Protein AF-A0A0K2L9P5-F1 (afdb_monomer_lite)

Organism: NCBI:txid1074467

Foldseek 3Di:
DPDPDPVNVVLVVLLVDDLVVLVCCLPDPPDPVSVVVSVVSSVSNVVVVVVVCVVVVVDDD

pLDDT: mean 91.7, std 10.03, range [54.03, 98.5]

Sequence (61 aa):
MRKENEFDKMLEKAEKTNLQKLMDESMYNPDPDKRKVYETLYTYALDKRQEKLIRSKEFVI

Structure (mmCIF, N/CA/C/O backbone):
data_AF-A0A0K2L9P5-F1
#
_entry.id   AF-A0A0K2L9P5-F1
#
loop_
_atom_site.group_PDB
_atom_site.id
_atom_site.type_symbol
_atom_site.label_atom_id
_atom_site.label_alt_id
_atom_site.label_comp_id
_atom_site.label_asym_id
_atom_site.label_entity_id
_atom_site.label_seq_id
_atom_site.pdbx_PDB_ins_code
_atom_site.Cartn_x
_atom_site.Cartn_y
_atom_site.Cartn_z
_atom_site.occupancy
_atom_site.B_iso_or_equiv
_atom_site.auth_seq_id
_atom_site.auth_comp_id
_atom_site.auth_asym_id
_atom_site.auth_atom_id
_atom_site.pdbx_PDB_model_num
ATOM 1 N N . MET A 1 1 ? 4.544 -19.023 17.780 1.00 54.03 1 MET A N 1
ATOM 2 C CA . MET A 1 1 ? 4.235 -17.789 17.023 1.00 54.03 1 MET A CA 1
ATOM 3 C C . MET A 1 1 ? 4.225 -18.136 15.544 1.00 54.03 1 MET A C 1
ATOM 5 O O . MET A 1 1 ? 5.179 -18.768 15.102 1.00 54.03 1 MET A O 1
ATOM 9 N N . ARG A 1 2 ? 3.169 -17.797 14.788 1.00 67.12 2 ARG A N 1
ATOM 10 C CA . ARG A 1 2 ? 3.269 -17.813 13.317 1.00 67.12 2 ARG A CA 1
ATOM 11 C C . ARG A 1 2 ? 4.339 -16.787 12.949 1.00 67.12 2 ARG A C 1
ATOM 13 O O . ARG A 1 2 ? 4.279 -15.671 13.450 1.00 67.12 2 ARG A O 1
ATOM 20 N N . LYS A 1 3 ? 5.332 -17.173 12.145 1.00 71.25 3 LYS A N 1
ATOM 21 C CA . LYS A 1 3 ? 6.187 -16.175 11.497 1.00 71.25 3 LYS A CA 1
ATOM 22 C C . LYS A 1 3 ? 5.268 -15.336 10.614 1.00 71.25 3 LYS A C 1
ATOM 24 O O . LYS A 1 3 ? 4.538 -15.925 9.818 1.00 71.25 3 LYS A O 1
ATOM 29 N N . GLU A 1 4 ? 5.289 -14.019 10.787 1.00 74.94 4 GLU A N 1
ATOM 30 C CA . GLU A 1 4 ? 4.703 -13.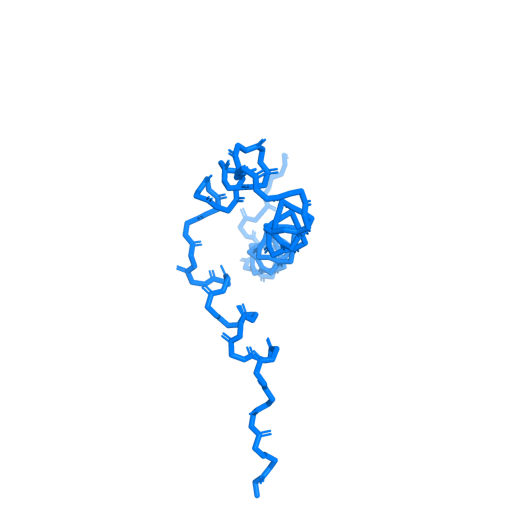107 9.805 1.00 74.94 4 GLU A CA 1
ATOM 31 C C . GLU A 1 4 ? 5.251 -13.476 8.437 1.00 74.94 4 GLU A C 1
ATOM 33 O O . GLU A 1 4 ? 6.472 -13.591 8.253 1.00 74.94 4 GLU A O 1
ATOM 38 N N . ASN A 1 5 ? 4.336 -13.734 7.510 1.00 87.56 5 ASN A N 1
ATOM 39 C CA . ASN A 1 5 ? 4.735 -13.981 6.143 1.00 87.56 5 ASN A CA 1
ATOM 40 C C . ASN A 1 5 ? 5.141 -12.633 5.510 1.00 87.56 5 ASN A C 1
ATOM 42 O O . ASN A 1 5 ? 4.784 -11.560 5.998 1.00 87.56 5 ASN A O 1
ATOM 46 N N . GLU A 1 6 ? 5.924 -12.667 4.435 1.00 89.06 6 GLU A N 1
ATOM 47 C CA . GLU A 1 6 ? 6.426 -11.436 3.809 1.00 89.06 6 GLU A CA 1
ATOM 48 C C . GLU A 1 6 ? 5.303 -10.537 3.253 1.00 89.06 6 GLU A C 1
ATOM 50 O O . GLU A 1 6 ? 5.484 -9.322 3.174 1.00 89.06 6 GLU A O 1
ATOM 55 N N . PHE A 1 7 ? 4.123 -11.093 2.949 1.00 89.00 7 PHE A N 1
ATOM 56 C CA . PHE A 1 7 ? 2.944 -10.303 2.587 1.00 89.00 7 PHE A CA 1
ATOM 57 C C . PHE A 1 7 ? 2.365 -9.545 3.783 1.00 89.00 7 PHE A C 1
ATOM 59 O O . PHE A 1 7 ? 2.015 -8.382 3.619 1.00 89.00 7 PHE A O 1
ATOM 66 N N . ASP A 1 8 ? 2.324 -10.134 4.981 1.00 92.56 8 ASP A N 1
ATOM 67 C CA . ASP A 1 8 ? 1.820 -9.449 6.184 1.00 92.56 8 ASP A CA 1
ATOM 68 C C . ASP A 1 8 ? 2.640 -8.174 6.452 1.00 92.56 8 ASP A C 1
ATOM 70 O O . ASP A 1 8 ? 2.095 -7.076 6.573 1.00 92.56 8 ASP A O 1
ATOM 74 N N . LYS A 1 9 ? 3.974 -8.287 6.407 1.00 93.00 9 LYS A N 1
ATOM 75 C CA . LYS A 1 9 ? 4.888 -7.139 6.555 1.00 93.00 9 LYS A CA 1
ATOM 76 C C . LYS A 1 9 ? 4.699 -6.094 5.457 1.00 93.00 9 LYS A C 1
ATOM 78 O O . LYS A 1 9 ? 4.827 -4.891 5.697 1.00 93.00 9 LYS A O 1
ATOM 83 N N . MET A 1 10 ? 4.438 -6.545 4.233 1.00 93.56 10 MET A N 1
ATOM 84 C CA . MET A 1 10 ? 4.208 -5.671 3.088 1.00 93.56 10 MET A CA 1
ATOM 85 C C . MET A 1 10 ? 2.904 -4.880 3.239 1.00 93.56 10 MET A C 1
ATOM 87 O O . MET A 1 10 ? 2.905 -3.674 2.983 1.00 93.56 10 MET A O 1
ATOM 91 N N . LEU A 1 11 ? 1.833 -5.519 3.713 1.00 95.12 11 LEU A N 1
ATOM 92 C CA . LEU A 1 11 ? 0.557 -4.868 4.009 1.00 95.12 11 LEU A CA 1
ATOM 93 C C . LEU A 1 11 ? 0.704 -3.847 5.142 1.00 95.12 11 LEU A C 1
ATOM 95 O O . LEU A 1 11 ? 0.317 -2.691 4.972 1.00 95.12 11 LEU A O 1
ATOM 99 N N . GLU A 1 12 ? 1.371 -4.205 6.244 1.00 95.00 12 GLU A N 1
ATOM 100 C CA . GLU A 1 12 ? 1.632 -3.258 7.336 1.00 95.00 12 GLU A CA 1
ATOM 101 C C . GLU A 1 12 ? 2.433 -2.033 6.880 1.00 95.00 12 GLU A C 1
ATOM 103 O O . GLU A 1 12 ? 2.188 -0.899 7.312 1.00 95.00 12 GLU A O 1
ATOM 108 N N . LYS A 1 13 ? 3.420 -2.247 6.004 1.00 95.75 13 LYS A N 1
ATOM 109 C CA . LYS A 1 13 ? 4.202 -1.156 5.422 1.00 95.75 13 LYS A CA 1
ATOM 110 C C . LYS A 1 13 ? 3.332 -0.269 4.535 1.00 95.75 13 LYS A C 1
ATOM 112 O O . LYS A 1 13 ? 3.495 0.953 4.572 1.00 95.75 13 LYS A O 1
ATOM 117 N N . ALA A 1 14 ? 2.420 -0.847 3.757 1.00 96.62 14 ALA A N 1
ATOM 118 C CA . ALA A 1 14 ? 1.509 -0.093 2.903 1.00 96.62 14 ALA A CA 1
ATOM 119 C C . ALA A 1 14 ? 0.572 0.810 3.718 1.00 96.62 14 ALA A C 1
ATOM 121 O O . ALA A 1 14 ? 0.469 1.995 3.408 1.00 96.62 14 ALA A O 1
ATOM 122 N N . GLU A 1 15 ? -0.005 0.317 4.820 1.00 95.88 15 GLU A N 1
ATOM 123 C CA . GLU A 1 15 ? -0.881 1.117 5.697 1.00 95.88 15 GLU A CA 1
ATOM 124 C C . GLU A 1 15 ? -0.188 2.383 6.229 1.00 95.88 15 GLU A C 1
ATOM 126 O O . GLU A 1 15 ? -0.787 3.466 6.286 1.00 95.88 15 GLU A O 1
ATOM 131 N N . LYS A 1 16 ? 1.103 2.257 6.566 1.00 95.94 16 LYS A N 1
ATOM 132 C CA . LYS A 1 16 ? 1.960 3.338 7.084 1.00 95.94 16 LYS A CA 1
ATOM 133 C C . LYS A 1 16 ? 2.533 4.244 5.984 1.00 95.94 16 LYS A C 1
ATOM 135 O O . LYS A 1 16 ? 3.083 5.299 6.291 1.00 95.94 16 LYS A O 1
ATOM 140 N N . THR A 1 17 ? 2.430 3.860 4.712 1.00 96.44 17 THR A N 1
ATOM 141 C CA . THR A 1 17 ? 2.980 4.624 3.581 1.00 96.44 17 THR A CA 1
ATOM 142 C C . THR A 1 17 ? 2.017 5.732 3.143 1.00 96.44 17 THR A C 1
ATOM 144 O O . THR A 1 17 ? 0.802 5.609 3.261 1.00 96.44 17 THR A O 1
ATOM 147 N N . ASN A 1 1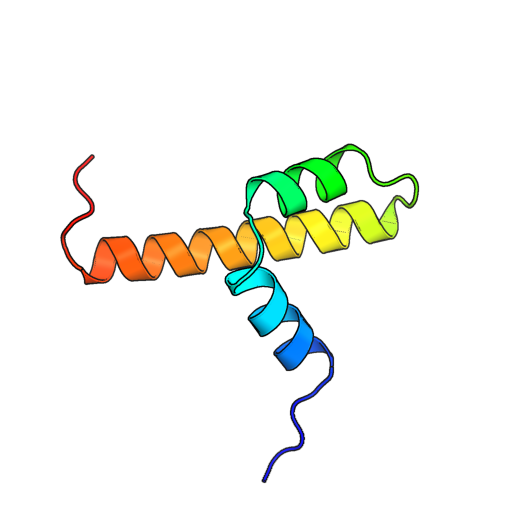8 ? 2.531 6.853 2.632 1.00 96.88 18 ASN A N 1
ATOM 148 C CA . ASN A 1 18 ? 1.687 7.901 2.050 1.00 96.88 18 ASN A CA 1
ATOM 149 C C . ASN A 1 18 ? 0.895 7.346 0.840 1.00 96.88 18 ASN A C 1
ATOM 151 O O . ASN A 1 18 ? 1.496 6.769 -0.063 1.00 96.88 18 ASN A O 1
ATOM 155 N N . LEU A 1 19 ? -0.431 7.541 0.811 1.00 97.00 19 LEU A N 1
ATOM 156 C CA . LEU A 1 19 ? -1.290 7.047 -0.275 1.00 97.00 19 LEU A CA 1
ATOM 157 C C . LEU A 1 19 ? -0.925 7.646 -1.635 1.00 97.00 19 LEU A C 1
ATOM 159 O O . LEU A 1 19 ? -0.937 6.920 -2.620 1.00 97.00 19 LEU A O 1
ATOM 163 N N . GLN A 1 20 ? -0.537 8.924 -1.688 1.00 97.69 20 GLN A N 1
ATOM 164 C CA . GLN A 1 20 ? -0.105 9.552 -2.935 1.00 97.69 20 GLN A CA 1
ATOM 165 C C . GLN A 1 20 ? 1.118 8.841 -3.507 1.00 97.69 20 GLN A C 1
ATOM 167 O O . GLN A 1 20 ? 1.164 8.558 -4.692 1.00 97.69 20 GLN A O 1
ATOM 172 N N . LYS A 1 21 ? 2.065 8.445 -2.649 1.00 98.00 21 LYS A N 1
ATOM 173 C CA . LYS A 1 21 ? 3.240 7.689 -3.087 1.00 98.00 21 LYS A CA 1
ATOM 174 C C . LYS A 1 21 ? 2.861 6.326 -3.676 1.00 98.00 21 LYS A C 1
ATOM 176 O O . LYS A 1 21 ? 3.458 5.911 -4.660 1.00 98.00 21 LYS A O 1
ATOM 181 N N . LEU 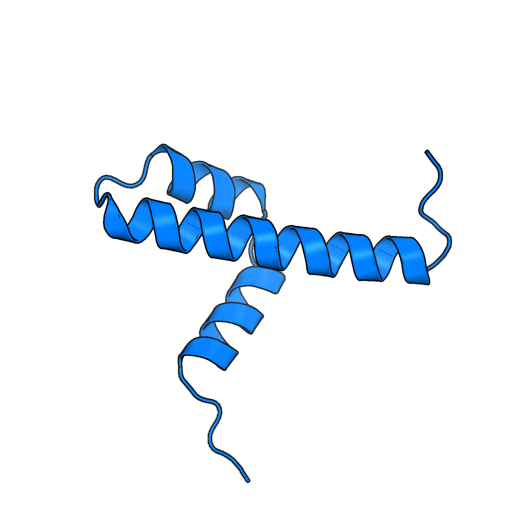A 1 22 ? 1.900 5.618 -3.075 1.00 98.12 22 LEU A N 1
ATOM 182 C CA . LEU A 1 22 ? 1.425 4.338 -3.616 1.00 98.12 22 LEU A CA 1
ATOM 183 C C . LEU A 1 22 ? 0.704 4.529 -4.960 1.00 98.12 22 LEU A C 1
ATOM 185 O O . LEU A 1 22 ? 0.899 3.721 -5.862 1.00 98.12 22 LEU A O 1
ATOM 189 N N . MET A 1 23 ? -0.064 5.611 -5.105 1.00 98.31 23 MET A N 1
ATOM 190 C CA . MET A 1 23 ? -0.725 5.982 -6.359 1.00 98.31 23 MET A CA 1
ATOM 191 C C . MET A 1 23 ? 0.281 6.365 -7.455 1.00 98.31 23 MET A C 1
ATOM 193 O O . MET A 1 23 ? 0.176 5.914 -8.588 1.00 98.31 23 MET A O 1
ATOM 197 N N . ASP A 1 24 ? 1.299 7.160 -7.127 1.00 98.50 24 ASP A N 1
ATOM 198 C CA . ASP A 1 24 ? 2.316 7.567 -8.099 1.00 98.50 24 ASP A CA 1
ATOM 199 C C . ASP A 1 24 ? 3.087 6.345 -8.621 1.00 98.50 24 ASP A C 1
ATOM 201 O O . ASP A 1 24 ? 3.315 6.205 -9.821 1.00 98.50 24 ASP A O 1
ATOM 205 N N . GLU A 1 25 ? 3.441 5.410 -7.737 1.00 98.38 25 GLU A N 1
ATOM 206 C CA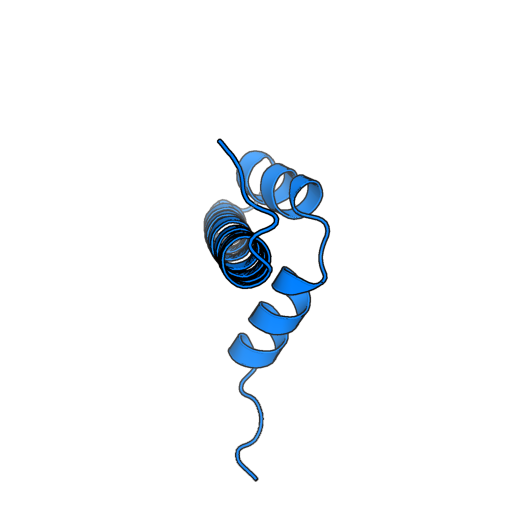 . GLU A 1 25 ? 4.086 4.157 -8.133 1.00 98.38 25 GLU A CA 1
ATOM 207 C C . GLU A 1 25 ? 3.145 3.245 -8.937 1.00 98.38 25 GLU A C 1
ATOM 209 O O . GLU A 1 25 ? 3.585 2.594 -9.885 1.00 98.38 25 GLU A O 1
ATOM 214 N N . SER A 1 26 ? 1.844 3.207 -8.632 1.00 98.06 26 SER A N 1
ATOM 215 C CA . SER A 1 26 ? 0.897 2.415 -9.427 1.00 98.06 26 SER A CA 1
ATOM 216 C C . SER A 1 26 ? 0.750 2.948 -10.855 1.00 98.06 26 SER A C 1
ATOM 218 O O . SER A 1 26 ? 0.595 2.164 -11.791 1.00 98.06 26 SER A O 1
ATOM 220 N N . MET A 1 27 ? 0.872 4.264 -11.048 1.00 98.12 27 MET A N 1
ATOM 221 C CA . MET A 1 27 ? 0.746 4.907 -12.357 1.00 98.12 27 MET A CA 1
ATOM 222 C C . MET A 1 27 ? 2.054 4.907 -13.156 1.00 98.12 27 MET A C 1
ATOM 224 O O . MET A 1 27 ? 2.040 4.637 -14.359 1.00 98.12 27 MET A O 1
ATOM 228 N N . TYR A 1 28 ? 3.182 5.207 -12.508 1.00 98.31 28 TYR A N 1
ATOM 229 C CA . TYR A 1 28 ? 4.421 5.581 -13.199 1.00 98.31 28 TYR A CA 1
ATOM 230 C C . TYR A 1 28 ? 5.585 4.609 -13.000 1.00 98.31 28 TYR A C 1
ATOM 232 O O . TYR A 1 28 ? 6.635 4.806 -13.617 1.00 98.31 28 TYR A O 1
ATOM 240 N N . ASN A 1 29 ? 5.446 3.554 -12.186 1.00 98.19 29 ASN A N 1
ATOM 241 C CA . ASN A 1 29 ? 6.533 2.586 -12.039 1.00 98.19 29 ASN A CA 1
ATOM 242 C C . ASN A 1 29 ? 6.849 1.945 -13.405 1.00 98.19 29 ASN A C 1
ATOM 244 O O . ASN A 1 29 ? 5.920 1.533 -14.100 1.00 98.19 29 ASN A O 1
ATOM 248 N N . PRO A 1 30 ? 8.124 1.855 -13.829 1.00 98.06 30 PRO A N 1
ATOM 249 C CA . PRO A 1 30 ? 8.479 1.328 -15.149 1.00 98.06 30 PRO A CA 1
ATOM 250 C C . PRO A 1 30 ? 8.102 -0.148 -15.324 1.00 98.06 30 PRO A C 1
ATOM 252 O O . PRO A 1 30 ? 7.813 -0.583 -16.439 1.00 98.06 30 PRO A O 1
ATOM 255 N N . ASP A 1 31 ? 8.066 -0.907 -14.230 1.00 98.44 31 ASP A N 1
ATOM 256 C CA . ASP A 1 31 ? 7.740 -2.326 -14.225 1.00 98.44 31 ASP A CA 1
ATOM 257 C C . ASP A 1 31 ? 6.208 -2.527 -14.148 1.00 98.44 31 ASP A C 1
ATOM 259 O O . ASP A 1 31 ? 5.578 -2.134 -13.158 1.00 98.44 31 ASP A O 1
ATOM 263 N N . PRO A 1 32 ? 5.582 -3.131 -15.179 1.00 97.38 32 PRO A N 1
ATOM 264 C CA . PRO A 1 32 ? 4.132 -3.300 -15.244 1.00 97.38 32 PRO A CA 1
ATOM 265 C C . PRO A 1 32 ? 3.563 -4.191 -14.140 1.00 97.38 32 PRO A C 1
ATOM 267 O O . PRO A 1 32 ? 2.414 -3.993 -13.744 1.00 97.38 32 PRO A O 1
ATOM 270 N N . ASP A 1 33 ? 4.326 -5.158 -13.635 1.00 98.12 33 ASP A N 1
ATOM 271 C CA . ASP A 1 33 ? 3.846 -6.027 -12.565 1.00 98.12 33 ASP A CA 1
ATOM 272 C C . ASP A 1 33 ? 3.952 -5.326 -11.213 1.00 98.12 33 ASP A C 1
ATOM 274 O O . ASP A 1 33 ? 3.040 -5.431 -10.389 1.00 98.12 33 ASP A O 1
ATOM 278 N N . LYS A 1 34 ? 4.986 -4.499 -11.015 1.00 97.56 34 LYS A N 1
ATOM 279 C CA . LYS A 1 34 ? 5.054 -3.629 -9.833 1.00 97.56 34 LYS A CA 1
ATOM 280 C C . LYS A 1 34 ? 3.925 -2.609 -9.807 1.00 97.56 34 LYS A C 1
ATOM 282 O O . LYS A 1 34 ? 3.379 -2.386 -8.732 1.00 97.56 34 LYS A O 1
ATOM 287 N N . ARG A 1 35 ? 3.519 -2.045 -10.953 1.00 98.31 35 ARG A N 1
ATOM 288 C CA . ARG A 1 35 ? 2.353 -1.141 -11.020 1.00 98.31 35 ARG A CA 1
ATOM 289 C C . ARG A 1 35 ? 1.097 -1.777 -10.413 1.00 98.31 35 ARG A C 1
ATOM 291 O O . ARG A 1 35 ? 0.493 -1.182 -9.525 1.00 98.31 35 ARG A O 1
ATOM 298 N N . LYS A 1 36 ? 0.775 -3.022 -10.792 1.00 97.94 36 LYS A N 1
ATOM 299 C CA . LYS A 1 36 ? -0.371 -3.782 -10.242 1.00 97.94 36 LYS A CA 1
ATOM 300 C C . LYS A 1 36 ? -0.246 -4.021 -8.736 1.00 97.94 36 LYS A C 1
ATOM 302 O O . LYS A 1 36 ? -1.227 -3.956 -7.995 1.00 97.94 36 LYS A O 1
ATOM 307 N N . VAL A 1 37 ? 0.970 -4.307 -8.271 1.00 97.00 37 VAL A N 1
ATOM 308 C CA . VAL A 1 37 ? 1.243 -4.478 -6.841 1.00 97.00 37 VAL A CA 1
ATOM 309 C C . VAL A 1 37 ? 0.993 -3.174 -6.083 1.00 97.00 37 VAL A C 1
ATOM 311 O O . VAL A 1 37 ? 0.297 -3.188 -5.070 1.00 97.00 37 VAL A O 1
ATOM 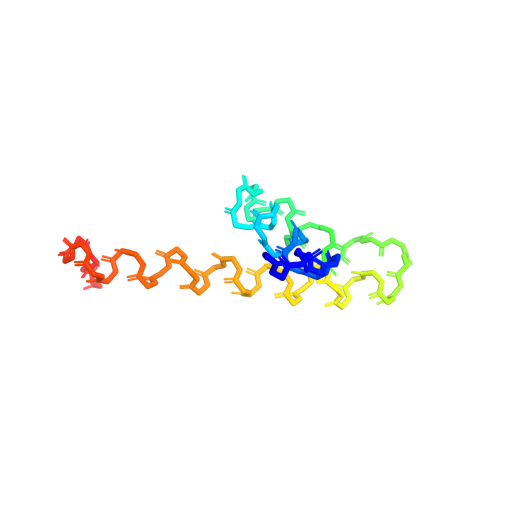314 N N . TYR A 1 38 ? 1.512 -2.046 -6.570 1.00 98.19 38 TYR A N 1
ATOM 315 C CA . TYR A 1 38 ? 1.296 -0.741 -5.944 1.00 98.19 38 TYR A CA 1
ATOM 316 C C . TYR A 1 38 ? -0.167 -0.303 -5.979 1.00 98.19 38 TYR A C 1
ATOM 318 O O . TYR A 1 38 ? -0.645 0.229 -4.982 1.00 98.19 38 TYR A O 1
ATOM 326 N N . GLU A 1 39 ? -0.892 -0.590 -7.061 1.00 98.31 39 GLU A N 1
ATOM 327 C CA . GLU A 1 39 ? -2.341 -0.378 -7.148 1.00 98.31 39 GLU A CA 1
ATOM 328 C C . GLU A 1 39 ? -3.080 -1.162 -6.056 1.00 98.31 39 GLU A C 1
ATOM 330 O O . GLU A 1 39 ? -3.867 -0.600 -5.297 1.00 98.31 39 GLU A O 1
ATOM 335 N N . THR A 1 40 ? -2.755 -2.448 -5.903 1.00 97.44 40 THR A N 1
ATOM 336 C CA . THR A 1 40 ? -3.360 -3.305 -4.873 1.00 97.44 40 THR A CA 1
ATOM 337 C C . THR A 1 40 ? -3.058 -2.786 -3.464 1.00 97.44 40 THR A C 1
ATOM 339 O O . THR A 1 40 ? -3.947 -2.728 -2.614 1.00 97.44 40 THR A O 1
ATOM 342 N N . LEU A 1 41 ? -1.812 -2.371 -3.207 1.00 97.88 41 LEU A N 1
ATOM 343 C CA . LEU A 1 41 ? -1.407 -1.799 -1.921 1.00 97.88 41 LEU A CA 1
ATOM 344 C C . LEU A 1 41 ? -2.071 -0.447 -1.638 1.00 97.88 41 LEU A C 1
ATOM 346 O O . LEU A 1 41 ? -2.415 -0.178 -0.487 1.00 97.88 41 LEU A O 1
ATOM 350 N N . TYR A 1 42 ? -2.241 0.393 -2.661 1.00 98.19 42 TYR A N 1
ATOM 351 C CA . TYR A 1 42 ? -2.959 1.660 -2.562 1.00 98.19 42 TYR A CA 1
ATOM 352 C C . TYR A 1 42 ? -4.404 1.423 -2.122 1.00 98.19 42 TYR A C 1
ATOM 354 O O . TYR A 1 42 ? -4.821 1.986 -1.109 1.00 98.19 42 TYR A O 1
ATOM 362 N N . THR A 1 43 ? -5.128 0.548 -2.826 1.00 98.06 43 THR A N 1
ATOM 363 C CA . THR A 1 43 ? -6.526 0.226 -2.511 1.00 98.06 43 THR A CA 1
ATOM 364 C C . THR A 1 43 ? -6.651 -0.360 -1.108 1.00 98.06 43 THR A C 1
ATOM 366 O O . THR A 1 43 ? -7.430 0.142 -0.305 1.00 98.06 43 THR A O 1
ATOM 369 N N . TYR A 1 44 ? -5.806 -1.333 -0.751 1.00 97.50 44 TYR A N 1
ATOM 370 C CA . TYR A 1 44 ? -5.799 -1.914 0.594 1.00 97.50 44 TYR A CA 1
ATOM 371 C C . TYR A 1 44 ? -5.585 -0.858 1.694 1.00 97.50 44 TYR A C 1
ATOM 373 O O . TYR A 1 44 ? -6.329 -0.802 2.675 1.00 97.50 44 TYR A O 1
ATOM 381 N N . ALA A 1 45 ? -4.575 0.005 1.544 1.00 97.50 45 ALA A N 1
ATOM 382 C CA . ALA A 1 45 ? -4.275 1.033 2.537 1.00 97.50 45 ALA A CA 1
ATOM 383 C C . ALA A 1 45 ? -5.377 2.106 2.620 1.00 97.50 45 ALA A C 1
ATOM 385 O O . ALA A 1 45 ? -5.632 2.639 3.706 1.00 97.50 45 ALA A O 1
ATOM 386 N N . LEU A 1 46 ? -6.026 2.428 1.495 1.00 97.12 46 LEU A N 1
ATOM 387 C CA . LEU A 1 46 ? -7.163 3.343 1.441 1.00 97.12 46 LEU A CA 1
ATOM 388 C C . LEU A 1 46 ? -8.355 2.768 2.212 1.00 97.12 46 LEU A C 1
ATOM 390 O O . LEU A 1 46 ? -8.870 3.447 3.105 1.00 97.12 46 LEU A O 1
ATOM 394 N N . ASP A 1 47 ? -8.710 1.511 1.946 1.00 96.31 47 ASP A N 1
ATOM 395 C CA . ASP A 1 47 ? -9.806 0.808 2.618 1.00 96.31 47 ASP A CA 1
ATOM 396 C C . ASP A 1 47 ? -9.599 0.798 4.138 1.00 96.31 47 ASP A C 1
ATOM 398 O O . ASP A 1 47 ? -10.498 1.156 4.900 1.00 96.31 47 ASP A O 1
ATOM 402 N N . LYS A 1 48 ? -8.380 0.503 4.616 1.00 95.19 48 LYS A N 1
ATOM 403 C CA . LYS A 1 48 ? -8.068 0.523 6.058 1.00 95.19 48 LYS A CA 1
ATOM 404 C C . LYS A 1 48 ? -8.220 1.890 6.708 1.00 95.19 48 LYS A C 1
ATOM 406 O O . LYS A 1 48 ? -8.692 1.990 7.846 1.00 95.19 48 LYS A O 1
ATOM 411 N N . ARG A 1 49 ? -7.862 2.964 6.006 1.00 92.69 49 ARG A N 1
ATOM 412 C CA . ARG A 1 49 ? -8.066 4.329 6.516 1.00 92.69 49 ARG A CA 1
ATOM 413 C C . ARG A 1 49 ? -9.545 4.691 6.554 1.00 92.69 49 ARG A C 1
ATOM 415 O O . ARG A 1 49 ? -9.983 5.273 7.544 1.00 92.69 49 ARG A O 1
ATOM 422 N N . GLN A 1 50 ? -10.308 4.309 5.534 1.00 92.00 50 GLN A N 1
ATOM 423 C CA . GLN A 1 50 ? -11.755 4.517 5.492 1.00 92.00 50 GLN A CA 1
ATOM 424 C C . GLN A 1 50 ? -12.474 3.726 6.593 1.00 92.00 50 GLN A C 1
ATOM 426 O O . GLN A 1 50 ? -13.278 4.307 7.317 1.00 92.00 50 GLN A O 1
ATOM 431 N N . GLU A 1 51 ? -12.125 2.452 6.812 1.00 93.19 51 GLU A N 1
ATOM 432 C CA . GLU A 1 51 ? -12.635 1.644 7.931 1.00 93.19 51 GLU A CA 1
ATOM 433 C C . GLU A 1 51 ? -12.428 2.361 9.275 1.00 93.19 51 GLU A C 1
ATOM 435 O O . GLU A 1 51 ? -13.336 2.405 10.109 1.00 93.19 51 GLU A O 1
ATOM 440 N N . LYS A 1 52 ? -11.241 2.947 9.491 1.00 90.38 52 LYS A N 1
ATOM 441 C CA . LYS A 1 52 ? -10.923 3.686 10.719 1.00 90.38 52 LYS A CA 1
ATOM 442 C C . LYS A 1 52 ? -11.760 4.960 10.865 1.00 90.38 52 LYS A C 1
ATOM 444 O O . LYS A 1 52 ? -12.293 5.187 11.947 1.00 90.38 52 LYS A O 1
ATOM 449 N N . LEU A 1 53 ? -11.894 5.753 9.800 1.00 89.88 53 LEU A N 1
ATOM 450 C CA . LEU A 1 53 ? -12.693 6.989 9.790 1.00 89.88 53 LEU A CA 1
ATOM 451 C C . LEU A 1 53 ? -14.187 6.720 10.017 1.00 89.88 53 LEU A C 1
ATOM 453 O O . LEU A 1 53 ? -14.848 7.416 10.784 1.00 89.88 53 LEU A O 1
ATOM 457 N N . ILE A 1 54 ? -14.727 5.674 9.388 1.00 89.25 54 ILE A N 1
ATOM 458 C CA . ILE A 1 54 ? -16.121 5.258 9.586 1.00 89.25 54 ILE A CA 1
ATOM 459 C C . ILE A 1 54 ? -16.333 4.825 11.041 1.00 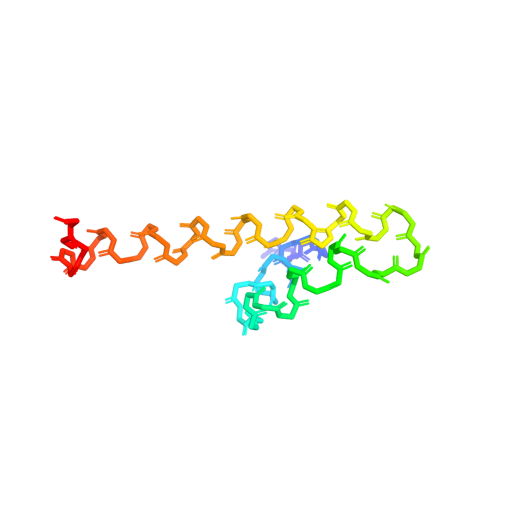89.25 54 ILE A C 1
ATOM 461 O O . ILE A 1 54 ? -17.308 5.222 11.680 1.00 89.25 54 ILE A O 1
ATOM 465 N N . ARG A 1 55 ? -15.399 4.046 11.607 1.00 88.75 55 ARG A N 1
ATOM 466 C CA . ARG A 1 55 ? -15.471 3.602 13.009 1.00 88.75 55 ARG A CA 1
ATOM 467 C C . ARG A 1 55 ? -15.318 4.741 14.015 1.00 88.75 55 ARG A C 1
ATOM 469 O O . ARG A 1 55 ? -15.929 4.653 15.078 1.00 88.75 55 ARG A O 1
ATOM 476 N N . SER A 1 56 ? -14.555 5.793 13.707 1.00 85.50 56 SER A N 1
ATOM 477 C CA . SER A 1 56 ? -14.454 6.970 14.583 1.00 85.50 56 SER A CA 1
ATOM 478 C C . SER A 1 56 ? -15.720 7.836 14.576 1.00 85.50 56 SER A C 1
ATOM 480 O O . SER A 1 56 ? -15.822 8.741 15.398 1.00 85.50 56 SER A O 1
ATOM 482 N N . LYS A 1 57 ? -16.711 7.541 13.713 1.00 76.38 57 LYS A N 1
ATOM 483 C CA . LYS A 1 57 ? -17.904 8.376 13.459 1.00 76.38 57 LYS A CA 1
ATOM 484 C C . LYS A 1 57 ? -17.567 9.807 13.012 1.00 76.38 57 LYS A C 1
ATOM 486 O O . LYS A 1 57 ? -18.442 10.665 13.012 1.00 76.38 57 LYS A O 1
ATOM 491 N N . GLU A 1 58 ? -16.320 10.061 12.623 1.00 73.50 58 GLU A N 1
ATOM 492 C CA . GLU A 1 58 ? -15.865 11.346 12.076 1.00 73.50 58 GLU A CA 1
ATOM 493 C C . GLU A 1 58 ? -16.139 11.441 10.571 1.00 73.50 58 GLU A C 1
ATOM 495 O O . GLU A 1 58 ? -16.002 12.504 9.972 1.00 73.50 58 GLU A O 1
ATOM 500 N N . PHE A 1 59 ? -16.527 10.327 9.950 1.00 69.81 59 PHE A N 1
ATOM 501 C CA . PHE A 1 59 ? -16.897 10.290 8.548 1.00 69.81 59 PHE A CA 1
ATOM 502 C C . PHE A 1 59 ? -18.314 10.847 8.344 1.00 69.81 59 PHE A C 1
ATOM 504 O O . PHE A 1 59 ? -19.306 10.178 8.639 1.00 69.81 59 PHE A O 1
ATOM 511 N N . VAL A 1 60 ? -18.389 12.075 7.832 1.00 65.81 60 VAL A N 1
ATOM 512 C CA . VAL A 1 60 ? -19.617 12.752 7.392 1.00 65.81 60 VAL A CA 1
ATOM 513 C C . VAL A 1 60 ? -19.441 13.090 5.910 1.00 65.81 60 VAL A C 1
ATOM 515 O O . VAL A 1 60 ? -18.443 13.715 5.553 1.00 65.81 60 VAL A O 1
ATOM 518 N N . ILE A 1 61 ? -20.364 12.621 5.064 1.00 73.56 61 ILE A N 1
ATOM 519 C CA . ILE A 1 61 ? -20.415 12.910 3.618 1.00 73.56 61 ILE A CA 1
ATOM 520 C C . ILE A 1 61 ? -21.244 14.170 3.384 1.00 73.56 61 ILE A C 1
ATOM 522 O O . ILE A 1 61 ? -22.324 14.264 4.012 1.00 73.56 61 ILE A O 1
#

Secondary structure (DSSP, 8-state):
-PPPPHHHHHHHHHHHS-HHHHHHHHHH-SSHHHHHHHHHHHHHHHHHHHHHHHHTT----

Radius of gyration: 13.55 Å; chains: 1; bounding box: 29×31×32 Å